Protein AF-A0A0S6VU29-F1 (afdb_monomer_lite)

Organism: NCBI:txid1499966

Sequence (61 aa):
MRYFVSYVYYDNGEALFANAEWEGEPIKTLAHITKIEEEINAELGEKNVYAKLLFWRPFEE

Secondary structure (DSSP, 8-state):
-EEEEEEEEEETTEEEEEEEEEESS---SHHHHHHHHHHHHHHH--TT---EEEEEEEPP-

Radius of gyration: 11.61 Å; chains: 1; bounding box: 25×18×36 Å

pLDDT: mean 88.77, std 9.38, range [58.38, 96.31]

Foldseek 3Di:
DKKWWWKWKADPNDIDIDIDIDDDDDPDDVVVQVVVQVVVVVVVVDPRIRIHTPDMDHDDD

Structure (mmCIF, N/CA/C/O backbone):
data_AF-A0A0S6VU29-F1
#
_entry.id   AF-A0A0S6VU29-F1
#
loop_
_atom_site.group_PDB
_atom_site.id
_atom_site.type_symbol
_atom_site.label_atom_id
_atom_site.label_alt_id
_atom_site.label_comp_id
_atom_site.label_asym_id
_atom_site.label_entity_id
_atom_site.label_seq_id
_atom_site.pdbx_PDB_ins_code
_atom_site.Cartn_x
_atom_site.Cartn_y
_atom_site.Cartn_z
_atom_site.occupancy
_atom_site.B_iso_or_equiv
_atom_site.auth_seq_id
_atom_site.auth_comp_id
_atom_site.auth_asym_id
_atom_site.auth_atom_id
_atom_site.pdbx_PDB_model_num
ATOM 1 N N . MET A 1 1 ? 4.686 4.743 -14.290 1.00 90.25 1 MET A N 1
ATOM 2 C CA . MET A 1 1 ? 4.379 3.304 -14.468 1.00 90.25 1 MET A CA 1
ATOM 3 C C . MET A 1 1 ? 3.175 3.004 -13.603 1.00 90.25 1 MET A C 1
ATOM 5 O O . MET A 1 1 ? 3.161 3.446 -12.459 1.00 90.25 1 MET A O 1
ATOM 9 N N . ARG A 1 2 ? 2.154 2.348 -14.157 1.00 93.88 2 ARG A N 1
ATOM 10 C CA . ARG A 1 2 ? 0.874 2.144 -13.473 1.00 93.88 2 ARG A CA 1
ATOM 11 C C . ARG A 1 2 ? 0.828 0.752 -12.850 1.00 93.88 2 ARG A C 1
ATOM 13 O O . ARG A 1 2 ? 1.190 -0.233 -13.496 1.00 93.88 2 ARG A O 1
ATOM 20 N N . TYR A 1 3 ? 0.368 0.679 -11.611 1.00 95.25 3 TYR A N 1
ATOM 21 C CA . TYR A 1 3 ? 0.306 -0.533 -10.808 1.00 95.25 3 TYR A CA 1
ATOM 22 C C . TYR A 1 3 ? -1.097 -0.758 -10.269 1.00 95.25 3 TYR A C 1
ATOM 24 O O . TYR A 1 3 ? -1.744 0.174 -9.801 1.00 95.25 3 TYR A O 1
ATOM 32 N N . PHE A 1 4 ? -1.543 -2.009 -10.289 1.00 95.12 4 PHE A N 1
ATOM 33 C CA . PHE A 1 4 ? -2.629 -2.464 -9.436 1.00 95.12 4 PHE A CA 1
ATOM 34 C C . PHE A 1 4 ? -2.037 -2.822 -8.073 1.00 95.12 4 PHE A C 1
ATOM 36 O O . PHE A 1 4 ? -1.104 -3.630 -7.999 1.00 95.12 4 PHE A O 1
ATOM 43 N N . VAL A 1 5 ? -2.577 -2.234 -7.012 1.00 95.00 5 VAL A N 1
ATOM 44 C CA . VAL A 1 5 ? -2.127 -2.425 -5.634 1.00 95.00 5 VAL A CA 1
ATOM 45 C C . VAL A 1 5 ? -3.278 -2.980 -4.809 1.00 95.00 5 VAL A C 1
ATOM 47 O O . VAL A 1 5 ? -4.368 -2.415 -4.812 1.00 95.00 5 VAL A O 1
ATOM 50 N N . SER A 1 6 ? -3.031 -4.072 -4.088 1.00 96.31 6 SER A N 1
ATOM 51 C CA . SER A 1 6 ? -3.961 -4.612 -3.096 1.00 96.31 6 SER A CA 1
ATOM 52 C C . SER A 1 6 ? -3.408 -4.376 -1.699 1.00 96.31 6 SER A C 1
ATOM 54 O O . SER A 1 6 ? -2.227 -4.640 -1.445 1.00 96.31 6 SER A O 1
ATOM 56 N N . TYR A 1 7 ? -4.245 -3.877 -0.797 1.00 94.62 7 TYR A N 1
ATOM 57 C CA . TYR A 1 7 ? -3.848 -3.517 0.557 1.00 94.62 7 TYR A CA 1
ATOM 58 C C . TYR A 1 7 ? -4.932 -3.867 1.577 1.00 94.62 7 TYR A C 1
ATOM 60 O O . TYR A 1 7 ? -6.114 -4.002 1.255 1.00 94.62 7 TYR A O 1
ATOM 68 N N . VAL A 1 8 ? -4.505 -4.023 2.825 1.00 93.69 8 VAL A N 1
ATOM 69 C CA . VAL A 1 8 ? -5.385 -4.095 3.993 1.00 93.69 8 VAL A CA 1
ATOM 70 C C . VAL A 1 8 ? -5.289 -2.785 4.755 1.00 93.69 8 VAL A C 1
ATO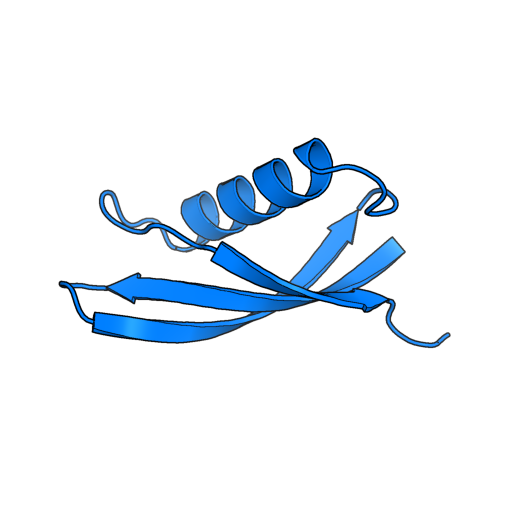M 72 O O . VAL A 1 8 ? -4.201 -2.223 4.854 1.00 93.69 8 VAL A O 1
ATOM 75 N N . TYR A 1 9 ? -6.395 -2.300 5.297 1.00 91.06 9 TYR A N 1
ATOM 76 C CA . TYR A 1 9 ? -6.413 -1.164 6.210 1.00 91.06 9 TYR A CA 1
ATOM 77 C C . TYR A 1 9 ? -7.340 -1.454 7.392 1.00 91.06 9 TYR A C 1
ATOM 79 O O . TYR A 1 9 ? -8.159 -2.370 7.325 1.00 91.06 9 TYR A O 1
ATOM 87 N N . TYR A 1 10 ? -7.175 -0.720 8.493 1.00 85.06 10 TYR A N 1
ATOM 88 C CA . TYR A 1 10 ? -7.959 -0.922 9.712 1.00 85.06 10 TYR A CA 1
ATOM 89 C C . TYR A 1 10 ? -8.891 0.257 9.956 1.00 85.06 10 TYR A C 1
ATOM 91 O O . TYR A 1 10 ? -8.405 1.352 10.219 1.00 85.06 10 TYR A O 1
ATOM 99 N N . ASP A 1 11 ? -10.196 0.010 9.933 1.00 82.69 11 ASP A N 1
ATOM 100 C CA . ASP A 1 11 ? -11.233 0.976 10.306 1.00 82.69 11 ASP A CA 1
ATOM 101 C C . ASP A 1 11 ? -11.932 0.462 11.571 1.00 82.69 11 ASP A C 1
ATOM 103 O O . ASP A 1 11 ? -12.384 -0.680 11.623 1.00 82.69 11 ASP A O 1
ATOM 107 N N . ASN A 1 12 ? -11.939 1.265 12.639 1.00 81.62 12 ASN A N 1
ATOM 108 C CA . ASN A 1 12 ? -12.539 0.917 13.936 1.00 81.62 12 ASN A CA 1
ATOM 109 C C . ASN A 1 12 ? -12.124 -0.464 14.507 1.00 81.62 12 ASN A C 1
ATOM 111 O O . ASN A 1 12 ? -12.865 -1.093 15.261 1.00 81.62 12 ASN A O 1
ATOM 115 N N . GLY A 1 13 ? -10.904 -0.920 14.194 1.00 81.75 13 GLY A N 1
ATOM 116 C CA . GLY A 1 13 ? -10.361 -2.210 14.640 1.00 81.75 13 GLY A CA 1
ATOM 117 C C . GLY A 1 13 ? -10.680 -3.396 13.722 1.00 81.75 13 GLY A C 1
ATOM 118 O O . GLY A 1 13 ? -10.188 -4.497 13.974 1.00 81.75 13 GLY A O 1
ATOM 119 N N . GLU A 1 14 ? -11.436 -3.185 12.646 1.00 88.00 14 GLU A N 1
ATOM 120 C CA . GLU A 1 14 ? -11.740 -4.197 11.636 1.00 88.00 14 GLU A CA 1
ATOM 121 C C . GLU A 1 14 ? -10.765 -4.111 10.460 1.00 88.00 14 GLU A C 1
ATOM 123 O O . GLU A 1 14 ? -10.461 -3.029 9.963 1.00 88.00 14 GLU A O 1
ATOM 128 N N . ALA A 1 15 ? -10.267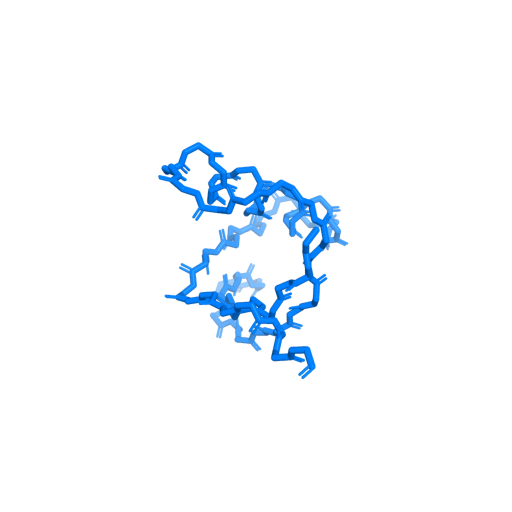 -5.263 10.008 1.00 90.06 15 ALA A N 1
ATOM 129 C CA . ALA A 1 15 ? -9.399 -5.341 8.839 1.00 90.06 15 ALA A CA 1
ATOM 130 C C . ALA A 1 15 ? -10.241 -5.366 7.555 1.00 90.06 15 ALA A C 1
ATOM 132 O O . ALA A 1 15 ? -10.998 -6.310 7.320 1.00 90.06 15 ALA A O 1
ATOM 133 N N . LEU A 1 16 ? -10.064 -4.356 6.708 1.00 91.12 16 LEU A N 1
ATOM 134 C CA . LEU A 1 16 ? -10.747 -4.200 5.430 1.00 91.12 16 LEU A CA 1
ATOM 135 C C . LEU A 1 16 ? -9.757 -4.354 4.275 1.00 91.12 16 LEU A C 1
ATOM 137 O O . LEU A 1 16 ? -8.645 -3.830 4.313 1.00 91.12 16 LEU A O 1
ATOM 141 N N . PHE A 1 17 ? -10.170 -5.078 3.235 1.00 93.56 17 PHE A N 1
ATOM 142 C CA . PHE A 1 17 ? -9.376 -5.285 2.025 1.00 93.56 17 PHE A CA 1
ATOM 143 C C . PHE A 1 17 ? -9.832 -4.329 0.933 1.00 93.56 17 PHE A C 1
ATOM 145 O O . PHE A 1 17 ? -11.021 -4.254 0.622 1.00 93.56 17 PHE A O 1
ATOM 152 N N . ALA A 1 18 ? -8.878 -3.646 0.314 1.00 93.69 18 ALA A N 1
ATOM 153 C CA . ALA A 1 18 ? -9.139 -2.723 -0.772 1.00 93.69 18 ALA A CA 1
ATOM 154 C C . ALA A 1 18 ? -8.077 -2.840 -1.863 1.00 93.69 18 ALA A C 1
ATOM 156 O O . ALA A 1 18 ? -7.023 -3.460 -1.702 1.00 93.69 18 ALA A O 1
ATOM 157 N N . ASN A 1 19 ? -8.405 -2.262 -3.014 1.00 94.31 19 ASN A N 1
ATOM 158 C CA . ASN A 1 19 ? -7.515 -2.199 -4.155 1.00 94.31 19 ASN A CA 1
ATOM 159 C C . ASN A 1 19 ? -7.497 -0.773 -4.690 1.00 94.31 19 ASN A C 1
ATOM 161 O O . ASN A 1 19 ? -8.532 -0.109 -4.703 1.00 94.31 19 ASN A O 1
ATOM 165 N N . ALA A 1 20 ? -6.338 -0.341 -5.168 1.00 92.81 20 ALA A N 1
ATOM 166 C CA . ALA A 1 20 ? -6.145 0.960 -5.783 1.00 92.81 20 ALA A CA 1
ATOM 167 C C . ALA A 1 20 ? -5.272 0.841 -7.032 1.00 92.81 20 ALA A C 1
ATOM 169 O O . ALA A 1 20 ? -4.525 -0.126 -7.224 1.00 92.81 20 ALA A O 1
ATOM 170 N N . GLU A 1 21 ? -5.370 1.854 -7.882 1.00 94.75 21 GLU A N 1
ATOM 171 C CA . GLU A 1 21 ? -4.397 2.081 -8.936 1.00 94.75 21 GLU A CA 1
ATOM 172 C C . GLU A 1 21 ? -3.377 3.087 -8.433 1.00 94.75 21 GLU A C 1
ATOM 174 O O . GLU A 1 21 ? -3.744 4.153 -7.949 1.00 94.75 21 GLU A O 1
ATOM 179 N N . TRP A 1 22 ? -2.100 2.749 -8.556 1.00 94.56 22 TRP A N 1
ATOM 180 C CA . TRP A 1 22 ? -1.015 3.638 -8.177 1.00 94.56 22 TRP A CA 1
ATOM 181 C C . TRP A 1 22 ? -0.142 3.931 -9.389 1.00 94.56 22 TRP A C 1
ATOM 183 O O . TRP A 1 22 ? 0.272 3.017 -10.108 1.00 94.56 22 TRP A O 1
ATOM 193 N N . GLU A 1 23 ? 0.148 5.205 -9.627 1.00 94.44 23 GLU A N 1
ATOM 194 C CA . GLU A 1 23 ? 1.017 5.633 -10.714 1.00 94.44 23 GLU A CA 1
ATOM 195 C C . GLU A 1 23 ? 2.255 6.338 -10.167 1.00 94.44 23 GLU A C 1
ATOM 197 O O . GLU A 1 23 ? 2.168 7.337 -9.459 1.00 94.44 23 GLU A O 1
ATOM 202 N N . GLY A 1 24 ? 3.429 5.835 -10.543 1.00 91.50 24 GLY A N 1
ATOM 203 C CA . GLY A 1 24 ? 4.681 6.447 -10.126 1.00 91.50 24 GLY A CA 1
ATOM 204 C C . GLY A 1 24 ? 5.921 5.735 -10.648 1.00 91.50 24 GLY A C 1
ATOM 205 O O . GLY A 1 24 ? 5.935 5.173 -11.753 1.00 91.50 24 GLY A O 1
ATOM 206 N N . GLU A 1 25 ? 6.986 5.812 -9.853 1.00 93.19 25 GLU A N 1
ATOM 207 C CA . GLU A 1 25 ? 8.281 5.194 -10.136 1.00 93.19 25 GLU A CA 1
ATOM 208 C C . GLU A 1 25 ? 8.238 3.662 -10.004 1.00 93.19 25 GLU A C 1
ATOM 210 O O . GLU A 1 25 ? 7.387 3.118 -9.298 1.00 93.19 25 GLU A O 1
ATOM 215 N N . PRO A 1 26 ? 9.174 2.929 -10.635 1.00 94.19 26 PRO A N 1
ATOM 216 C CA . PRO A 1 26 ? 9.214 1.483 -10.508 1.00 94.19 26 PRO A CA 1
ATOM 217 C C . PRO A 1 26 ? 9.390 0.995 -9.061 1.00 94.19 26 PRO A C 1
ATOM 219 O O . PRO A 1 26 ? 10.373 1.334 -8.399 1.00 94.19 26 PRO A O 1
ATOM 222 N N . ILE A 1 27 ? 8.498 0.128 -8.581 1.00 93.00 27 ILE A N 1
ATOM 223 C CA . ILE A 1 27 ? 8.569 -0.457 -7.232 1.00 93.00 27 ILE A CA 1
ATOM 224 C C . ILE A 1 27 ? 9.697 -1.500 -7.189 1.00 93.00 27 ILE A C 1
ATOM 226 O O . ILE A 1 27 ? 9.538 -2.631 -7.644 1.00 93.00 27 ILE A O 1
ATOM 230 N N . LYS A 1 28 ? 10.866 -1.093 -6.679 1.00 93.19 28 LYS A N 1
ATOM 231 C CA . LYS A 1 28 ? 12.100 -1.903 -6.632 1.00 93.19 28 LYS A CA 1
ATOM 232 C C . LYS A 1 28 ? 12.694 -2.037 -5.230 1.00 93.19 28 LYS A C 1
ATOM 234 O O . LYS A 1 28 ? 13.631 -2.806 -5.038 1.00 93.19 28 LYS A O 1
ATOM 239 N N . THR A 1 29 ? 12.200 -1.265 -4.266 1.00 94.19 29 THR A N 1
ATOM 240 C CA . THR A 1 29 ? 12.754 -1.190 -2.911 1.00 94.19 29 THR A CA 1
ATOM 241 C C . THR A 1 29 ? 11.634 -1.148 -1.879 1.00 94.19 29 THR A C 1
ATOM 243 O O . THR A 1 29 ? 10.509 -0.757 -2.192 1.00 94.19 29 THR A O 1
ATOM 246 N N . LEU A 1 30 ? 11.955 -1.500 -0.631 1.00 93.31 30 LEU A N 1
ATOM 247 C CA . LEU A 1 30 ? 11.016 -1.374 0.487 1.00 93.31 30 LEU A CA 1
ATOM 248 C C . LEU A 1 30 ? 10.578 0.080 0.715 1.00 93.31 30 LEU A C 1
ATOM 250 O O . LEU A 1 30 ? 9.432 0.308 1.073 1.00 93.31 30 LEU A O 1
ATOM 254 N N . ALA A 1 31 ? 11.446 1.061 0.443 1.00 94.06 31 ALA A N 1
ATOM 255 C CA . ALA A 1 31 ? 11.104 2.478 0.577 1.00 94.06 31 ALA A CA 1
ATOM 256 C C . ALA A 1 31 ? 9.958 2.893 -0.362 1.00 94.06 31 ALA A C 1
ATOM 258 O O . ALA A 1 31 ? 9.129 3.718 0.009 1.00 94.06 31 ALA A O 1
ATOM 259 N N . HIS A 1 32 ? 9.877 2.297 -1.558 1.00 94.50 32 HIS A N 1
ATOM 260 C CA . HIS A 1 32 ? 8.769 2.560 -2.481 1.00 94.50 32 HIS A CA 1
ATOM 261 C C . HIS A 1 32 ? 7.453 1.984 -1.946 1.00 94.50 32 HIS A C 1
ATOM 263 O O . HIS A 1 32 ? 6.420 2.628 -2.072 1.00 94.50 32 HIS A O 1
ATOM 269 N N . ILE A 1 33 ? 7.496 0.807 -1.309 1.00 93.81 33 ILE A N 1
ATOM 270 C CA 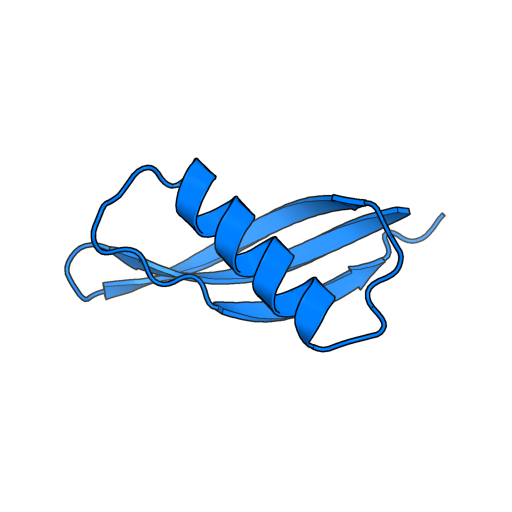. ILE A 1 33 ? 6.320 0.197 -0.671 1.00 93.81 33 ILE A CA 1
ATOM 271 C C . ILE A 1 33 ? 5.830 1.083 0.477 1.00 93.81 33 ILE A C 1
ATOM 273 O O . ILE A 1 33 ? 4.650 1.414 0.516 1.00 93.81 33 ILE A O 1
ATOM 277 N N . THR A 1 34 ? 6.734 1.525 1.359 1.00 94.19 34 THR A N 1
ATOM 278 C CA . THR A 1 34 ? 6.387 2.424 2.472 1.00 94.19 34 THR A CA 1
ATOM 279 C C . THR A 1 34 ? 5.731 3.709 1.976 1.00 94.19 34 THR A C 1
ATOM 281 O O . THR A 1 34 ? 4.712 4.116 2.520 1.00 94.19 34 THR A O 1
ATOM 284 N N . LYS A 1 35 ? 6.261 4.314 0.906 1.00 93.56 35 LYS A N 1
ATOM 285 C CA . LYS A 1 35 ? 5.675 5.517 0.303 1.00 93.56 35 LYS A CA 1
ATOM 286 C C . LYS A 1 35 ? 4.239 5.282 -0.188 1.00 93.56 35 LYS A C 1
ATOM 288 O O . LYS A 1 35 ? 3.374 6.112 0.056 1.00 93.56 35 LYS A O 1
ATOM 293 N N . ILE A 1 36 ? 3.972 4.152 -0.846 1.00 94.19 36 ILE A N 1
ATOM 294 C CA . ILE A 1 36 ? 2.615 3.805 -1.305 1.00 94.19 36 ILE A CA 1
ATOM 295 C C . ILE A 1 36 ? 1.668 3.634 -0.110 1.00 94.19 36 ILE A C 1
ATOM 297 O O . ILE A 1 36 ? 0.547 4.129 -0.139 1.00 94.19 36 ILE A O 1
ATOM 301 N N . GLU A 1 37 ? 2.113 2.965 0.957 1.00 93.00 37 GLU A N 1
ATOM 302 C CA . GLU A 1 37 ? 1.324 2.817 2.188 1.00 93.00 37 GLU A CA 1
ATOM 303 C C . GLU A 1 37 ? 1.008 4.179 2.833 1.00 93.00 37 GLU A C 1
ATOM 305 O O . GLU A 1 37 ? -0.114 4.401 3.283 1.00 93.00 37 GLU A O 1
ATOM 310 N N . GLU A 1 38 ? 1.970 5.107 2.855 1.00 92.25 38 GLU A N 1
ATOM 311 C CA . GLU A 1 38 ? 1.780 6.480 3.341 1.00 92.25 38 GLU A CA 1
ATOM 312 C C . GLU A 1 38 ? 0.767 7.267 2.497 1.00 92.25 38 GLU A C 1
ATOM 314 O O . GLU A 1 38 ? -0.083 7.957 3.060 1.00 92.25 38 GLU A O 1
ATOM 319 N N . GLU A 1 39 ? 0.819 7.137 1.169 1.00 92.88 39 GLU A N 1
ATOM 320 C CA . GLU A 1 39 ? -0.142 7.769 0.258 1.00 92.88 39 GLU A CA 1
ATOM 321 C C . GLU A 1 39 ? -1.561 7.222 0.471 1.00 92.88 39 GLU A C 1
ATOM 323 O O . GLU A 1 39 ? -2.494 8.006 0.642 1.00 92.88 39 GLU A O 1
ATOM 328 N N . ILE A 1 40 ? -1.719 5.898 0.588 1.00 91.50 40 ILE A N 1
ATOM 329 C CA . ILE A 1 40 ? -3.012 5.267 0.903 1.00 91.50 40 ILE A CA 1
ATOM 330 C C . ILE A 1 40 ? -3.554 5.775 2.248 1.00 91.50 40 ILE A C 1
ATOM 332 O O . ILE A 1 40 ? -4.735 6.104 2.365 1.00 91.50 40 ILE A O 1
ATOM 336 N N . ASN A 1 41 ? -2.701 5.870 3.273 1.00 88.50 41 ASN A N 1
ATOM 337 C CA . ASN A 1 41 ? -3.108 6.391 4.580 1.00 88.50 41 ASN A CA 1
ATOM 338 C C . ASN A 1 41 ? -3.574 7.852 4.495 1.00 88.50 41 ASN A C 1
ATOM 340 O O . ASN A 1 41 ? -4.550 8.225 5.148 1.00 88.50 41 ASN A O 1
ATOM 344 N N . ALA A 1 42 ? -2.894 8.680 3.697 1.00 89.12 42 ALA A N 1
ATOM 345 C CA . ALA A 1 42 ? -3.275 10.074 3.495 1.00 89.12 42 ALA A CA 1
ATOM 346 C C . ALA A 1 42 ? -4.629 10.206 2.777 1.00 89.12 42 ALA A C 1
ATOM 348 O O . ALA A 1 42 ? -5.428 11.067 3.149 1.00 89.12 42 ALA A O 1
ATOM 349 N N . GLU A 1 43 ? -4.908 9.344 1.795 1.00 88.31 43 GLU A N 1
ATOM 350 C CA . GLU A 1 43 ? -6.184 9.317 1.067 1.00 88.31 43 GLU A CA 1
ATOM 351 C C . GLU A 1 43 ? -7.363 8.867 1.935 1.00 88.31 43 GLU A C 1
ATOM 353 O O . GLU A 1 43 ? -8.455 9.424 1.823 1.00 88.31 43 GLU A O 1
ATOM 358 N N . LEU A 1 44 ? -7.150 7.898 2.830 1.00 85.75 44 LEU A N 1
ATOM 359 C CA . LEU A 1 44 ? -8.197 7.405 3.732 1.00 85.75 44 LEU A CA 1
ATOM 360 C C . LEU A 1 44 ? -8.594 8.439 4.799 1.00 85.75 44 LEU A C 1
ATOM 362 O O . LEU A 1 44 ? -9.668 8.333 5.381 1.00 85.75 44 LEU A O 1
ATOM 366 N N . G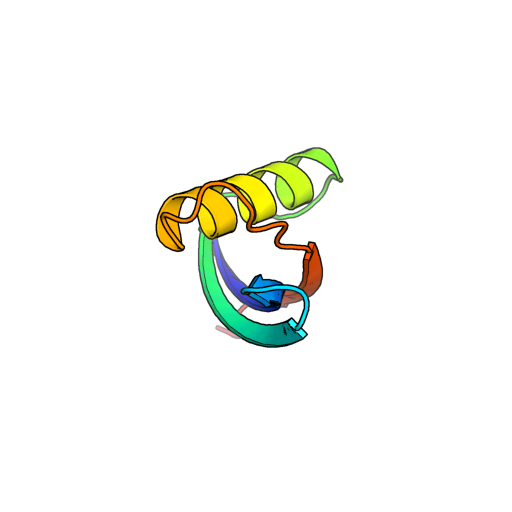LY A 1 45 ? -7.771 9.468 5.040 1.00 74.06 45 GLY A N 1
ATOM 367 C CA . GLY A 1 45 ? -8.133 10.635 5.856 1.00 74.06 45 GLY A CA 1
ATOM 368 C C . GLY A 1 45 ? -8.341 10.358 7.352 1.00 74.06 45 GLY A C 1
ATOM 369 O O . GLY A 1 45 ? -8.688 11.267 8.112 1.00 74.06 45 GLY A O 1
ATOM 370 N N . GLU A 1 46 ? -8.113 9.128 7.805 1.00 64.75 46 GLU A N 1
ATOM 371 C CA . GLU A 1 46 ? -8.388 8.691 9.167 1.00 64.75 46 GLU A CA 1
ATOM 372 C C . GLU A 1 46 ? -7.121 8.616 10.019 1.00 64.75 46 GLU A C 1
ATOM 374 O O . GLU A 1 46 ? -6.106 8.025 9.657 1.00 64.75 46 GLU A O 1
ATOM 379 N N . LYS A 1 47 ? -7.200 9.186 11.225 1.00 59.16 47 LYS A N 1
ATOM 380 C CA . LYS A 1 47 ? -6.065 9.308 12.156 1.00 59.16 47 LYS A CA 1
ATOM 381 C C . LYS A 1 47 ? -5.560 7.976 12.733 1.00 59.16 47 LYS A C 1
ATOM 383 O O 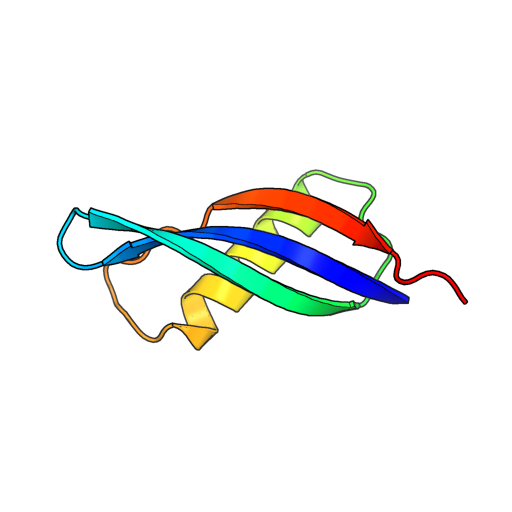. LYS A 1 47 ? -4.526 7.987 13.391 1.00 59.16 47 LYS A O 1
ATOM 388 N N . ASN A 1 48 ? -6.269 6.868 12.508 1.00 58.38 48 ASN A N 1
ATOM 389 C CA . ASN A 1 48 ? -5.956 5.544 13.063 1.00 58.38 48 ASN A CA 1
ATOM 390 C C . ASN A 1 48 ? -5.848 4.443 11.998 1.00 58.38 48 ASN A C 1
ATOM 392 O O . ASN A 1 48 ? -5.846 3.262 12.342 1.00 58.38 48 ASN A O 1
ATOM 396 N N . VAL A 1 49 ? -5.752 4.812 10.721 1.00 64.31 49 VAL A N 1
ATOM 397 C CA . VAL A 1 49 ? -5.648 3.837 9.641 1.00 64.31 49 VAL A CA 1
ATOM 398 C C . VAL A 1 49 ? -4.186 3.471 9.398 1.00 64.31 49 VAL A C 1
ATOM 400 O O . VAL A 1 49 ? -3.333 4.327 9.175 1.00 64.31 49 VAL A O 1
ATOM 403 N N . TYR A 1 50 ? -3.905 2.171 9.461 1.00 77.75 50 TYR A N 1
ATOM 404 C CA . TYR A 1 50 ? -2.635 1.574 9.064 1.00 77.75 50 TYR A CA 1
ATOM 405 C C . TYR A 1 50 ? -2.863 0.726 7.814 1.00 77.75 50 TYR A C 1
ATOM 407 O O . TYR A 1 50 ? -3.363 -0.395 7.911 1.00 77.75 50 TYR A O 1
ATOM 415 N N . ALA A 1 51 ? -2.529 1.265 6.644 1.00 84.75 51 ALA A N 1
ATOM 416 C CA . ALA A 1 51 ? -2.565 0.537 5.386 1.00 84.75 51 ALA A CA 1
ATOM 417 C C . ALA A 1 51 ? -1.301 -0.311 5.210 1.00 84.75 51 ALA A C 1
ATOM 419 O O . ALA A 1 51 ? -0.188 0.184 5.402 1.00 84.75 51 ALA A O 1
ATOM 420 N N . LYS A 1 52 ? -1.470 -1.577 4.809 1.00 92.50 52 LYS A N 1
ATOM 421 C CA . LYS A 1 52 ? -0.371 -2.457 4.400 1.00 92.50 52 LYS A CA 1
ATOM 422 C C . LYS A 1 52 ? -0.581 -3.075 3.050 1.00 92.50 52 LYS A C 1
ATOM 424 O O . LYS A 1 52 ? -1.619 -3.674 2.776 1.00 92.50 52 LYS A O 1
ATOM 429 N N . LEU A 1 53 ? 0.457 -2.962 2.237 1.00 94.38 53 LEU A N 1
ATOM 430 C CA . LEU A 1 53 ? 0.465 -3.472 0.887 1.00 94.38 53 LEU A CA 1
ATOM 431 C C . LEU A 1 53 ? 0.650 -4.992 0.924 1.00 94.38 53 LEU A C 1
ATOM 433 O O . LEU A 1 53 ? 1.624 -5.502 1.474 1.00 94.38 53 LEU A O 1
ATOM 437 N N . LEU A 1 54 ? -0.305 -5.719 0.350 1.00 94.31 54 LEU A N 1
ATOM 438 C CA . LEU A 1 54 ? -0.293 -7.182 0.306 1.00 94.31 54 LEU A CA 1
ATOM 439 C C . LEU A 1 54 ? 0.442 -7.676 -0.937 1.00 94.31 54 LEU A C 1
ATOM 441 O O . LEU A 1 54 ? 1.307 -8.545 -0.855 1.00 94.31 54 LEU A O 1
ATOM 445 N N . PHE A 1 55 ? 0.108 -7.106 -2.094 1.00 94.56 55 PHE A N 1
ATOM 446 C CA . PHE A 1 55 ? 0.826 -7.331 -3.341 1.00 94.56 55 PHE A CA 1
ATOM 447 C C . PHE A 1 55 ? 0.600 -6.174 -4.315 1.00 94.56 55 PHE A C 1
ATOM 449 O O . PHE A 1 55 ? -0.375 -5.425 -4.217 1.00 94.56 55 PHE A O 1
ATOM 456 N N . TRP A 1 56 ? 1.497 -6.062 -5.290 1.00 94.88 56 TRP A N 1
ATOM 457 C CA . TRP A 1 56 ? 1.366 -5.151 -6.417 1.00 94.88 56 TRP A CA 1
ATOM 458 C C . TRP A 1 56 ? 1.688 -5.887 -7.712 1.00 94.88 56 TRP A C 1
ATOM 460 O O . TRP A 1 56 ? 2.481 -6.831 -7.731 1.00 94.88 56 TRP A O 1
ATOM 470 N N . ARG A 1 57 ? 1.098 -5.430 -8.811 1.00 94.56 57 ARG A N 1
ATOM 471 C CA . ARG A 1 57 ? 1.484 -5.853 -10.158 1.00 94.56 57 ARG A CA 1
ATOM 472 C C . ARG A 1 57 ? 1.412 -4.672 -11.121 1.00 94.56 57 ARG A C 1
ATOM 474 O O . ARG A 1 57 ? 0.519 -3.840 -10.962 1.00 94.56 57 ARG A O 1
ATOM 481 N N . PRO A 1 58 ? 2.325 -4.559 -12.097 1.00 94.06 58 PRO A N 1
ATOM 482 C CA . PRO A 1 58 ? 2.143 -3.602 -13.181 1.00 94.06 58 PRO A CA 1
ATOM 483 C C . PRO A 1 58 ? 0.859 -3.926 -13.954 1.00 94.06 58 PRO A C 1
ATOM 485 O O . PRO A 1 58 ? 0.467 -5.093 -14.041 1.00 94.06 58 PRO A O 1
ATOM 488 N N . PHE A 1 59 ? 0.207 -2.907 -14.510 1.00 89.69 59 PHE A N 1
ATOM 489 C CA . PHE A 1 59 ? -0.763 -3.147 -15.578 1.00 89.69 59 PHE A CA 1
ATOM 490 C C . PHE A 1 59 ? -0.011 -3.703 -16.795 1.00 89.69 59 PHE A C 1
ATOM 492 O O . PHE A 1 59 ? 1.082 -3.230 -17.108 1.00 89.69 59 PHE A O 1
ATOM 499 N N . GLU A 1 60 ? -0.563 -4.735 -17.431 1.00 79.38 60 GLU A N 1
ATOM 500 C CA . GLU A 1 60 ? -0.056 -5.211 -18.721 1.00 79.38 60 GLU A CA 1
ATOM 501 C C . GLU A 1 60 ? -0.328 -4.120 -19.771 1.00 79.38 60 GLU A C 1
ATOM 503 O O . GLU A 1 60 ? -1.407 -3.519 -19.752 1.00 79.38 60 GLU A O 1
ATOM 508 N N . GLU A 1 61 ? 0.675 -3.816 -20.604 1.00 61.59 61 GLU A N 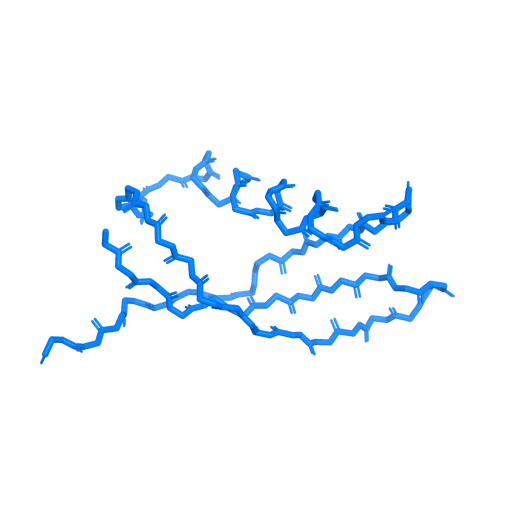1
ATOM 509 C CA . GLU A 1 61 ? 0.545 -2.893 -21.747 1.00 61.59 61 GLU A CA 1
ATOM 510 C C . GLU A 1 61 ? -0.338 -3.479 -22.854 1.00 61.59 61 GLU A C 1
ATOM 512 O O . GLU A 1 61 ? -0.212 -4.695 -23.136 1.00 61.59 61 GLU A O 1
#